Protein AF-A0A5M6CVB4-F1 (afdb_monomer_lite)

Organism: NCBI:txid2608001

Radius of gyration: 25.28 Å; chains: 1; bounding box: 45×13×74 Å

Secondary structure (DSSP, 8-state):
--HHHHHHHHHHHHHHHSS-PPPHHHHHHHHHHHHHHHHHHHHHHHHHHHHHHHHHHHHHHHHT-

Structure (mmCIF, N/CA/C/O backbone):
data_AF-A0A5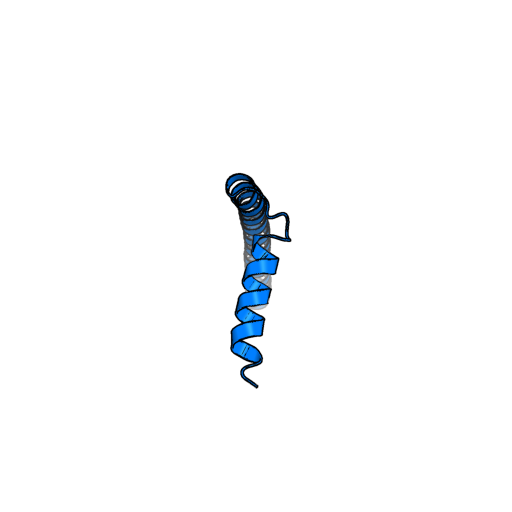M6CVB4-F1
#
_entry.id   AF-A0A5M6CVB4-F1
#
loop_
_atom_site.group_PDB
_atom_site.id
_atom_site.type_symbol
_atom_site.label_atom_id
_atom_site.label_alt_id
_atom_site.label_comp_id
_atom_site.label_asym_id
_atom_site.label_entity_id
_atom_site.label_seq_id
_atom_site.pdbx_PDB_ins_code
_atom_site.Cartn_x
_atom_site.Cartn_y
_atom_site.Cartn_z
_atom_site.occupancy
_atom_site.B_iso_or_equiv
_atom_site.auth_seq_id
_atom_site.auth_comp_id
_atom_site.auth_asym_id
_atom_site.auth_atom_id
_atom_site.pdbx_PDB_model_num
ATOM 1 N N . MET A 1 1 ? 5.952 -7.707 42.854 1.00 51.97 1 MET A N 1
ATOM 2 C CA . MET A 1 1 ? 6.631 -7.643 41.544 1.00 51.97 1 MET A CA 1
ATOM 3 C C . MET A 1 1 ? 6.296 -8.893 40.744 1.00 51.97 1 MET A C 1
ATOM 5 O O . MET A 1 1 ? 7.026 -9.869 40.778 1.00 51.97 1 MET A O 1
ATOM 9 N N . SER A 1 2 ? 5.189 -8.850 40.016 1.00 56.22 2 SER A N 1
ATOM 10 C CA . SER A 1 2 ? 4.995 -9.635 38.789 1.00 56.22 2 SER A CA 1
ATOM 11 C C . SER A 1 2 ? 4.426 -8.668 37.753 1.00 56.22 2 SER A C 1
ATOM 13 O O . SER A 1 2 ? 3.354 -8.856 37.194 1.00 56.22 2 SER A O 1
ATOM 15 N N . ASN A 1 3 ? 5.134 -7.546 37.603 1.00 64.62 3 ASN A N 1
ATOM 16 C CA . ASN A 1 3 ? 4.607 -6.310 37.025 1.00 64.62 3 ASN A CA 1
ATOM 17 C C . ASN A 1 3 ? 4.394 -6.401 35.506 1.00 64.62 3 ASN A C 1
ATOM 19 O O . ASN A 1 3 ? 3.760 -5.529 34.937 1.00 64.62 3 ASN A O 1
ATOM 23 N N . PHE A 1 4 ? 4.914 -7.441 34.848 1.00 79.50 4 PHE A N 1
ATOM 24 C CA . PHE A 1 4 ? 4.798 -7.609 33.401 1.00 79.50 4 PHE A CA 1
ATOM 25 C C . PHE A 1 4 ? 3.535 -8.378 32.989 1.00 79.50 4 PHE A C 1
ATOM 27 O O . PHE A 1 4 ? 2.837 -7.958 32.076 1.00 79.50 4 PHE A O 1
ATOM 34 N N . GLY A 1 5 ? 3.197 -9.471 33.686 1.00 82.62 5 GLY A N 1
ATOM 35 C CA . GLY A 1 5 ? 2.005 -10.268 33.364 1.00 82.62 5 GLY A CA 1
ATOM 36 C C . GLY A 1 5 ? 0.710 -9.475 33.552 1.00 82.62 5 GLY A C 1
ATOM 37 O O . GLY A 1 5 ? -0.137 -9.454 32.665 1.00 82.62 5 GLY A O 1
ATOM 38 N N . THR A 1 6 ? 0.611 -8.749 34.668 1.00 86.75 6 THR A N 1
ATOM 39 C CA . THR A 1 6 ? -0.520 -7.857 34.956 1.00 86.75 6 THR A CA 1
ATOM 40 C C . THR A 1 6 ? -0.618 -6.716 33.942 1.00 86.75 6 THR A C 1
ATOM 42 O O . THR A 1 6 ? -1.705 -6.433 33.462 1.00 86.75 6 THR A O 1
ATOM 45 N N . TYR A 1 7 ? 0.511 -6.129 33.531 1.00 85.00 7 TYR A N 1
ATOM 46 C CA . TYR A 1 7 ? 0.534 -5.050 32.538 1.00 85.00 7 TYR A CA 1
ATOM 47 C C . TYR A 1 7 ? 0.014 -5.484 31.160 1.00 85.00 7 TYR A C 1
ATOM 49 O O . TYR A 1 7 ? -0.743 -4.752 30.528 1.00 85.00 7 TYR A O 1
ATOM 57 N N . ILE A 1 8 ? 0.383 -6.682 30.692 1.00 89.12 8 ILE A N 1
ATOM 58 C CA . ILE A 1 8 ? -0.126 -7.220 29.419 1.00 89.12 8 ILE A CA 1
ATOM 59 C C . ILE A 1 8 ? -1.633 -7.483 29.502 1.00 89.12 8 ILE A C 1
ATOM 61 O O . ILE A 1 8 ? -2.356 -7.210 28.545 1.00 89.12 8 ILE A O 1
ATOM 65 N N . GLN A 1 9 ? -2.111 -7.977 30.644 1.00 87.44 9 GLN A N 1
ATOM 66 C CA . GLN A 1 9 ? -3.530 -8.240 30.861 1.00 87.44 9 GLN A CA 1
ATOM 67 C C . GLN A 1 9 ? -4.350 -6.940 30.896 1.00 87.44 9 GLN A C 1
ATOM 69 O O . GLN A 1 9 ? -5.362 -6.842 30.208 1.00 87.44 9 GLN A O 1
ATOM 74 N N . GLU A 1 10 ? -3.867 -5.919 31.606 1.00 86.88 10 GLU A N 1
ATOM 75 C CA . GLU A 1 10 ? -4.475 -4.582 31.630 1.00 86.88 10 GLU A CA 1
ATOM 76 C C . GLU A 1 10 ? -4.447 -3.912 30.247 1.00 86.88 10 GLU A C 1
ATOM 78 O O . GLU A 1 10 ? -5.442 -3.325 29.828 1.00 86.88 10 GLU A O 1
ATOM 83 N N . SER A 1 11 ? -3.347 -4.060 29.499 1.00 89.06 11 SER A N 1
ATOM 84 C CA . SER A 1 11 ? -3.226 -3.530 28.132 1.00 89.06 11 SER A CA 1
ATOM 85 C C . SER A 1 11 ? -4.200 -4.207 27.165 1.00 89.06 11 SER A C 1
ATOM 87 O O . SER A 1 11 ? -4.771 -3.548 26.300 1.00 89.06 11 SER A O 1
ATOM 89 N N . TYR A 1 12 ? -4.415 -5.520 27.298 1.00 88.50 12 TYR A N 1
ATOM 90 C CA . TYR A 1 12 ? -5.406 -6.237 26.495 1.00 88.50 12 TYR A CA 1
ATOM 91 C C . TYR A 1 12 ? -6.827 -5.756 26.805 1.00 88.50 12 TYR A C 1
ATOM 93 O O . TYR A 1 12 ? -7.585 -5.446 25.885 1.00 88.50 12 TYR A O 1
ATOM 101 N N . ASP A 1 13 ? -7.172 -5.635 28.089 1.00 89.50 13 ASP A N 1
ATOM 102 C CA . ASP A 1 13 ? -8.486 -5.135 28.494 1.00 89.50 13 ASP A CA 1
ATOM 103 C C . ASP A 1 13 ? -8.720 -3.694 28.024 1.00 89.50 13 ASP A C 1
ATOM 105 O O . ASP A 1 13 ? -9.821 -3.373 27.576 1.00 89.50 13 ASP A O 1
ATOM 109 N N . GLU A 1 14 ? -7.700 -2.837 28.054 1.00 89.25 14 GLU A N 1
ATOM 110 C CA . GLU A 1 14 ? -7.784 -1.465 27.551 1.00 89.25 14 GLU A CA 1
ATOM 111 C C . GLU A 1 14 ? -7.978 -1.417 26.031 1.00 89.25 14 GLU A C 1
ATOM 113 O O . GLU A 1 14 ? -8.881 -0.733 25.544 1.00 89.25 14 GLU A O 1
ATOM 118 N N . LEU A 1 15 ? -7.186 -2.182 25.277 1.00 89.06 15 LEU A N 1
ATOM 119 C CA . LEU A 1 15 ? -7.291 -2.223 23.820 1.00 89.06 15 LEU A CA 1
ATOM 120 C C . LEU A 1 15 ? -8.649 -2.752 23.358 1.00 89.06 15 LEU A C 1
ATOM 122 O O . LEU A 1 15 ? -9.155 -2.281 22.348 1.00 89.06 15 LEU A O 1
ATOM 126 N N . ILE A 1 16 ? -9.253 -3.701 24.072 1.00 86.25 16 ILE A N 1
ATOM 127 C CA . ILE A 1 16 ? -10.542 -4.281 23.676 1.00 86.25 16 ILE A CA 1
ATOM 128 C C . ILE A 1 16 ? -11.735 -3.445 24.159 1.00 86.25 16 ILE A C 1
ATOM 130 O O . ILE A 1 16 ? -12.708 -3.306 23.420 1.00 86.25 16 ILE A O 1
ATOM 134 N N . HIS A 1 17 ? -11.681 -2.876 25.369 1.00 86.25 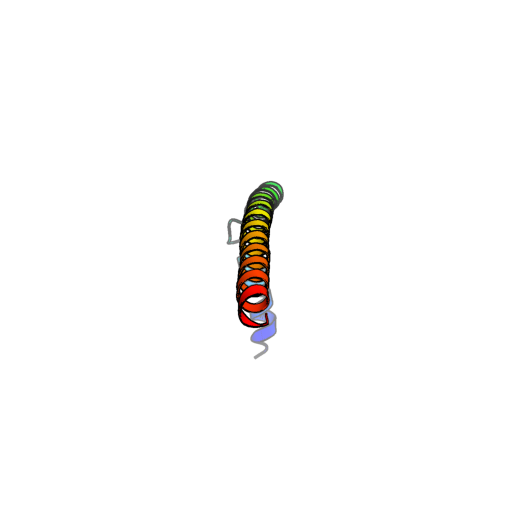17 HIS A N 1
ATOM 135 C CA . HIS A 1 17 ? -12.848 -2.232 25.992 1.00 86.25 17 HIS A CA 1
ATOM 136 C C . HIS A 1 17 ? -12.819 -0.698 25.981 1.00 86.25 17 HIS A C 1
ATOM 138 O O . HIS A 1 17 ? -13.868 -0.076 26.157 1.00 86.25 17 HIS A O 1
ATOM 144 N N . LYS A 1 18 ? -11.651 -0.067 25.806 1.00 81.31 18 LYS A N 1
ATOM 145 C CA . LYS A 1 18 ? -11.495 1.402 25.814 1.00 81.31 18 LYS A CA 1
ATOM 146 C C . LYS A 1 18 ? -11.097 2.002 24.468 1.00 81.31 18 LYS A C 1
ATOM 148 O O . LYS A 1 18 ? -10.934 3.219 24.381 1.00 81.31 18 LYS A O 1
ATOM 153 N N . VAL A 1 19 ? -10.988 1.196 23.416 1.00 86.12 19 VAL A N 1
ATOM 154 C CA . VAL A 1 19 ? -10.695 1.678 22.063 1.00 86.12 19 VAL A CA 1
ATOM 155 C C . VAL A 1 19 ? -11.855 1.343 21.139 1.00 86.12 19 VAL A C 1
ATOM 157 O O . VAL A 1 19 ? -12.382 0.234 21.132 1.00 86.12 19 VAL A O 1
ATOM 160 N N . SER A 1 20 ? -12.258 2.318 20.332 1.00 81.50 20 SER A N 1
ATOM 161 C CA . SER A 1 20 ? -13.245 2.130 19.274 1.00 81.50 20 SER A CA 1
ATOM 162 C C . SER A 1 20 ? -12.585 1.475 18.059 1.00 81.50 20 SER A C 1
ATOM 164 O O . SER A 1 20 ? -12.122 2.169 17.151 1.00 81.50 20 SER A O 1
ATOM 166 N N . TRP A 1 21 ? -12.516 0.143 18.053 1.00 87.94 21 TRP A N 1
ATOM 167 C CA . TRP A 1 21 ? -12.166 -0.608 16.848 1.00 87.94 21 TRP A CA 1
ATOM 168 C C . TRP A 1 21 ? -13.276 -0.477 15.798 1.00 87.94 21 TRP A C 1
ATOM 170 O O . TRP A 1 21 ? -14.457 -0.543 16.154 1.00 87.94 21 TRP A O 1
ATOM 180 N N . PRO A 1 22 ? -12.927 -0.327 14.510 1.00 86.94 22 PRO A N 1
ATOM 181 C CA . PRO A 1 22 ? -13.908 -0.428 13.442 1.00 86.94 22 PRO A CA 1
ATOM 182 C C . PRO A 1 22 ? -14.493 -1.841 13.407 1.00 86.94 22 PRO A C 1
ATOM 184 O O . PRO A 1 22 ? -13.868 -2.808 13.858 1.00 86.94 22 PRO A O 1
ATOM 187 N N . SER A 1 23 ? -15.677 -1.986 12.819 1.00 91.12 23 SER A N 1
ATOM 188 C CA . SER A 1 23 ? -16.227 -3.316 12.574 1.00 91.12 23 SER A CA 1
ATOM 189 C C . SER A 1 23 ? -15.307 -4.120 11.644 1.00 91.12 23 SER A C 1
ATOM 191 O O . SER A 1 23 ? -14.600 -3.573 10.794 1.00 91.12 23 SER A O 1
ATOM 193 N N . TRP A 1 24 ? -15.344 -5.450 11.750 1.00 90.06 24 TRP A N 1
ATOM 194 C CA . TRP A 1 24 ? -14.563 -6.337 10.878 1.00 90.06 24 TRP A CA 1
ATOM 195 C C . TRP A 1 24 ? -14.791 -6.071 9.384 1.00 90.06 24 TRP A C 1
ATOM 197 O O . TRP A 1 24 ? -13.857 -6.166 8.590 1.00 90.06 24 TRP A O 1
ATOM 207 N N . SER A 1 25 ? -16.015 -5.690 9.007 1.00 94.00 25 SER A N 1
ATOM 208 C CA . SER A 1 25 ? -16.351 -5.336 7.626 1.00 94.00 25 SER A CA 1
ATOM 209 C C . SER A 1 25 ? -15.651 -4.053 7.167 1.00 94.00 25 SER A C 1
ATOM 211 O O . SER A 1 25 ? -15.189 -3.980 6.030 1.00 94.00 25 SER A O 1
ATOM 213 N N . GLU A 1 26 ? -15.548 -3.042 8.031 1.00 92.19 26 GLU A N 1
ATOM 214 C CA . GLU A 1 26 ? -14.868 -1.777 7.719 1.00 92.19 26 GLU A CA 1
ATOM 215 C C . GLU A 1 26 ? -13.345 -1.958 7.652 1.00 92.19 26 GLU A C 1
ATOM 217 O O . GLU A 1 26 ? -12.686 -1.409 6.764 1.00 92.19 26 GLU A O 1
ATOM 222 N N . LEU A 1 27 ? -12.779 -2.794 8.529 1.00 93.00 27 LEU A N 1
ATOM 223 C CA . LEU A 1 27 ? -11.363 -3.175 8.478 1.00 93.00 27 LEU A CA 1
ATOM 224 C C . LEU A 1 27 ? -11.011 -3.866 7.153 1.00 93.00 27 LEU A C 1
ATOM 226 O O . LEU A 1 27 ? -10.004 -3.541 6.522 1.00 93.00 27 LEU A O 1
ATOM 230 N N . GLN A 1 28 ? -11.856 -4.787 6.689 1.00 93.81 28 GLN A N 1
ATOM 231 C CA . GLN A 1 28 ? -11.649 -5.447 5.398 1.00 93.81 28 GLN A CA 1
ATOM 232 C C . GLN A 1 28 ? -11.809 -4.478 4.226 1.00 93.81 28 GLN A C 1
ATOM 234 O O . GLN A 1 28 ? -11.012 -4.527 3.291 1.00 93.81 28 GLN A O 1
ATOM 239 N N . GLN A 1 29 ? -12.787 -3.570 4.284 1.00 95.94 29 GLN A N 1
ATOM 240 C CA . GLN A 1 29 ? -12.996 -2.568 3.240 1.00 95.94 29 GLN A CA 1
ATOM 241 C C . GLN A 1 29 ? -11.777 -1.649 3.090 1.00 95.94 29 GLN A C 1
ATOM 243 O O . GLN A 1 29 ? -11.267 -1.475 1.983 1.00 95.94 29 GLN A O 1
ATOM 248 N N . THR A 1 30 ? -11.273 -1.101 4.197 1.00 95.19 30 THR A N 1
ATOM 249 C CA . THR A 1 30 ? -10.073 -0.248 4.188 1.00 95.19 30 THR A CA 1
ATOM 250 C C . THR A 1 30 ? -8.839 -1.012 3.708 1.00 95.19 30 THR A C 1
ATOM 252 O O . THR A 1 30 ? -8.090 -0.508 2.872 1.00 95.19 30 THR A O 1
ATOM 255 N N . THR A 1 31 ? -8.673 -2.265 4.139 1.00 95.44 31 THR A N 1
ATOM 256 C CA . THR A 1 31 ? -7.578 -3.136 3.683 1.00 95.44 31 THR A CA 1
ATOM 257 C C . THR A 1 31 ? -7.654 -3.415 2.180 1.00 95.44 31 THR A C 1
ATOM 259 O O . THR A 1 31 ? -6.639 -3.338 1.488 1.00 95.44 31 THR A O 1
ATOM 262 N N . ALA A 1 32 ? -8.846 -3.690 1.647 1.00 96.56 32 ALA A N 1
ATOM 263 C CA . ALA A 1 32 ? -9.039 -3.950 0.223 1.00 96.56 32 ALA A CA 1
ATOM 264 C C . ALA A 1 32 ? -8.640 -2.740 -0.636 1.00 96.56 32 ALA A C 1
ATOM 266 O O . ALA A 1 32 ? -7.961 -2.903 -1.650 1.00 96.56 32 ALA A O 1
ATOM 267 N N . ILE A 1 33 ? -8.993 -1.526 -0.199 1.00 96.81 33 ILE A N 1
ATOM 268 C CA . ILE A 1 33 ? -8.597 -0.283 -0.877 1.00 96.81 33 ILE A CA 1
ATOM 269 C C . ILE A 1 33 ? -7.068 -0.152 -0.914 1.00 96.81 33 ILE A C 1
ATOM 271 O O . ILE A 1 33 ? -6.500 0.144 -1.967 1.00 96.81 33 ILE A O 1
ATOM 275 N N . VAL A 1 34 ? -6.389 -0.423 0.206 1.00 97.56 34 VAL A N 1
ATOM 276 C CA . VAL A 1 34 ? -4.919 -0.374 0.281 1.00 97.56 34 VAL A CA 1
ATOM 277 C C . VAL A 1 34 ? -4.278 -1.408 -0.645 1.00 97.56 34 VAL A C 1
ATOM 279 O O . VAL A 1 34 ? -3.337 -1.074 -1.358 1.00 97.56 34 VAL A O 1
ATOM 282 N N . ILE A 1 35 ? -4.799 -2.638 -0.699 1.00 98.06 35 ILE A N 1
ATOM 283 C CA . ILE A 1 35 ? -4.282 -3.687 -1.593 1.00 98.06 35 ILE A CA 1
ATOM 284 C C . ILE A 1 35 ? -4.385 -3.259 -3.062 1.00 98.06 35 ILE A C 1
ATOM 286 O O . ILE A 1 35 ? -3.428 -3.427 -3.817 1.00 98.06 35 ILE A O 1
ATOM 290 N N . VAL A 1 36 ? -5.507 -2.661 -3.470 1.00 98.00 36 VAL A N 1
ATOM 291 C CA . VAL A 1 36 ? -5.665 -2.142 -4.838 1.00 98.00 36 VAL A CA 1
ATOM 292 C C . VAL A 1 36 ? -4.656 -1.027 -5.118 1.00 98.00 36 VAL A C 1
ATOM 294 O O . VAL A 1 36 ? -4.010 -1.036 -6.166 1.00 98.00 36 VAL A O 1
ATOM 297 N N . ALA A 1 37 ? -4.464 -0.101 -4.175 1.00 97.69 37 ALA A N 1
ATOM 298 C CA . ALA A 1 37 ? -3.466 0.957 -4.310 1.00 97.69 37 ALA A CA 1
ATOM 299 C C . ALA A 1 37 ? -2.040 0.392 -4.446 1.00 97.69 37 ALA A C 1
ATOM 301 O O . ALA A 1 37 ? -1.282 0.846 -5.303 1.00 97.69 37 ALA A O 1
ATOM 302 N N . LEU A 1 38 ? -1.695 -0.637 -3.664 1.00 98.19 38 LEU A N 1
ATOM 303 C CA . LEU A 1 38 ? -0.404 -1.322 -3.756 1.00 98.19 38 LEU A CA 1
ATOM 304 C C . LEU A 1 38 ? -0.200 -1.954 -5.136 1.00 98.19 38 LEU A C 1
ATOM 306 O O . LEU A 1 38 ? 0.848 -1.751 -5.739 1.00 98.19 38 LEU A O 1
ATOM 310 N N . ILE A 1 39 ? -1.211 -2.645 -5.671 1.00 98.31 39 ILE A N 1
ATOM 311 C CA . ILE A 1 39 ? -1.140 -3.259 -7.006 1.00 98.31 39 ILE A CA 1
ATOM 312 C C . ILE A 1 39 ? -0.872 -2.205 -8.087 1.00 98.31 39 ILE A C 1
ATOM 314 O O . ILE A 1 39 ? -0.034 -2.427 -8.961 1.00 98.31 39 ILE A O 1
ATOM 318 N N . LEU A 1 40 ? -1.542 -1.051 -8.022 1.00 98.25 40 LEU A N 1
ATOM 319 C CA . LEU A 1 40 ? -1.340 0.034 -8.986 1.00 98.25 40 LEU A CA 1
ATOM 320 C C . LEU A 1 40 ? 0.086 0.596 -8.928 1.00 98.25 40 LEU A C 1
ATOM 322 O O . LEU A 1 40 ? 0.712 0.790 -9.971 1.00 98.25 40 LEU A O 1
ATOM 326 N N . VAL A 1 41 ? 0.617 0.820 -7.724 1.00 97.62 41 VAL A N 1
ATOM 327 C CA . VAL A 1 41 ? 1.994 1.305 -7.541 1.00 97.62 41 VAL A CA 1
ATOM 328 C C . VAL A 1 41 ? 3.005 0.266 -8.026 1.00 97.62 41 VAL A C 1
ATOM 330 O O . VAL A 1 41 ? 3.936 0.610 -8.751 1.00 97.62 41 VAL A O 1
ATOM 333 N N . THR A 1 42 ? 2.804 -1.012 -7.701 1.00 98.19 42 THR A N 1
ATOM 334 C CA . THR A 1 42 ? 3.657 -2.102 -8.191 1.00 98.19 42 THR A CA 1
ATOM 335 C C . THR A 1 42 ? 3.649 -2.183 -9.717 1.00 98.19 42 THR A C 1
ATOM 337 O O . THR A 1 42 ? 4.712 -2.297 -10.322 1.00 98.19 42 THR A O 1
ATOM 340 N N . ALA A 1 43 ? 2.481 -2.071 -10.355 1.00 98.06 43 ALA A N 1
ATOM 341 C CA . ALA A 1 43 ? 2.374 -2.076 -11.812 1.00 98.06 43 ALA A CA 1
ATOM 342 C C . ALA A 1 43 ? 3.084 -0.870 -12.454 1.00 98.06 43 ALA A C 1
ATOM 344 O O . ALA A 1 43 ? 3.725 -1.014 -13.495 1.00 98.06 43 ALA A O 1
ATOM 345 N N . MET A 1 44 ? 3.009 0.306 -11.824 1.00 98.06 44 MET A N 1
ATOM 346 C CA . MET A 1 44 ? 3.717 1.502 -12.285 1.00 98.06 44 MET A CA 1
ATOM 347 C C . MET A 1 44 ? 5.237 1.312 -12.242 1.00 98.06 44 MET A C 1
ATOM 349 O O . MET A 1 44 ? 5.904 1.561 -13.245 1.00 98.06 44 MET A O 1
ATOM 353 N N . ILE A 1 45 ? 5.772 0.835 -11.113 1.00 97.69 45 ILE A N 1
ATOM 354 C CA . ILE A 1 45 ? 7.210 0.569 -10.960 1.00 97.69 45 ILE A CA 1
ATOM 355 C C . ILE A 1 45 ? 7.661 -0.481 -11.977 1.00 97.69 45 ILE A C 1
ATOM 357 O O . ILE A 1 45 ? 8.646 -0.269 -12.672 1.00 97.69 45 ILE A O 1
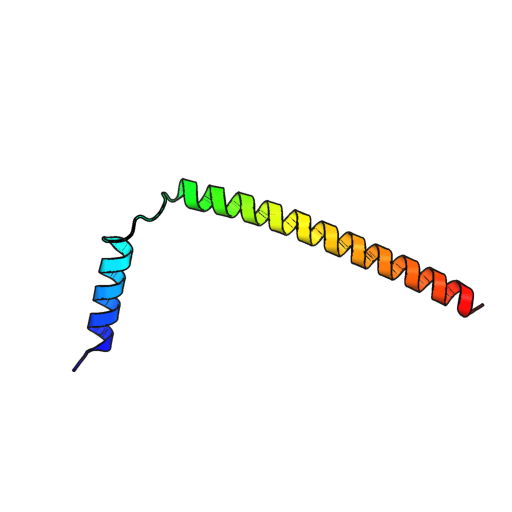ATOM 361 N N . PHE A 1 46 ? 6.884 -1.551 -12.157 1.00 97.31 46 PHE A N 1
ATOM 362 C CA . PHE A 1 46 ? 7.180 -2.576 -13.157 1.00 97.31 46 PHE A CA 1
ATOM 363 C C . PHE A 1 46 ? 7.272 -2.002 -14.582 1.00 97.31 46 PHE A C 1
ATOM 365 O O . PHE A 1 46 ? 8.169 -2.357 -15.345 1.00 97.31 46 PHE A O 1
ATOM 372 N N . GLY A 1 47 ? 6.378 -1.074 -14.939 1.00 97.25 47 GLY A N 1
ATOM 373 C CA . GLY A 1 47 ? 6.446 -0.361 -16.216 1.00 97.25 47 GLY A CA 1
ATOM 374 C C . GLY A 1 47 ? 7.704 0.504 -16.352 1.00 97.25 47 GLY A C 1
ATOM 375 O O . GLY A 1 47 ? 8.310 0.544 -17.424 1.00 97.25 47 GLY A O 1
ATOM 376 N N . MET A 1 48 ? 8.123 1.167 -15.272 1.00 96.75 48 MET A N 1
ATOM 377 C CA . MET A 1 48 ? 9.359 1.957 -15.246 1.00 96.75 48 MET A CA 1
ATOM 378 C C . MET A 1 48 ? 10.608 1.077 -15.375 1.00 96.75 48 MET A C 1
ATOM 380 O O . MET A 1 48 ? 11.511 1.426 -16.137 1.0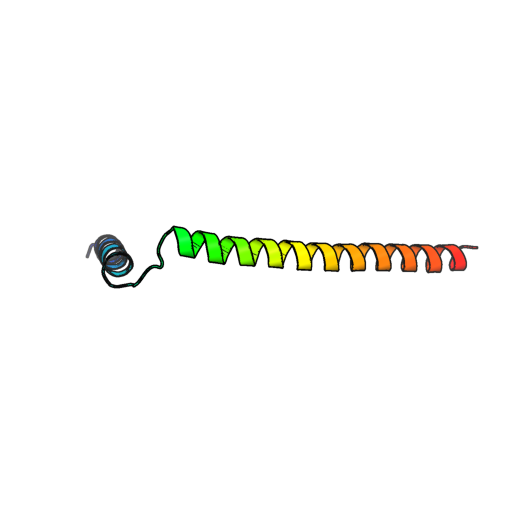0 96.75 48 MET A O 1
ATOM 384 N N . ASP A 1 49 ? 10.638 -0.072 -14.700 1.00 96.00 49 ASP A N 1
ATOM 385 C CA . ASP A 1 49 ? 11.741 -1.034 -14.772 1.00 96.00 49 ASP A CA 1
ATOM 386 C C . ASP A 1 49 ? 11.898 -1.579 -16.198 1.00 96.00 49 ASP A C 1
ATOM 388 O O . ASP A 1 49 ? 12.992 -1.534 -16.768 1.00 96.00 49 ASP A O 1
ATOM 392 N N . ALA A 1 50 ? 10.789 -1.993 -16.823 1.00 95.81 50 ALA A N 1
ATOM 393 C CA . ALA A 1 50 ? 10.780 -2.462 -18.208 1.00 95.81 50 ALA A CA 1
ATOM 394 C C . ALA A 1 50 ? 11.206 -1.365 -19.202 1.00 95.81 50 ALA A C 1
ATOM 396 O O . ALA A 1 50 ? 11.953 -1.627 -20.149 1.00 95.81 50 ALA A O 1
ATOM 397 N N . GLY A 1 51 ? 10.761 -0.123 -18.982 1.00 96.12 51 GLY A N 1
ATOM 398 C CA . GLY A 1 51 ? 11.167 1.027 -19.790 1.00 96.12 51 GLY A CA 1
ATOM 399 C C . GLY A 1 51 ? 12.666 1.311 -19.684 1.00 96.12 51 GLY A C 1
ATOM 400 O O . GLY A 1 51 ? 13.335 1.498 -20.701 1.00 96.12 51 GLY A O 1
ATOM 401 N N . SER A 1 52 ? 13.208 1.284 -18.466 1.00 95.38 52 SER A N 1
ATOM 402 C CA . SER A 1 52 ? 14.640 1.461 -18.212 1.00 95.38 52 SER A CA 1
ATOM 403 C C . SER A 1 52 ? 15.474 0.368 -18.887 1.00 95.38 52 SER A C 1
ATOM 405 O O . SER A 1 52 ? 16.447 0.669 -19.581 1.00 95.38 52 SER A O 1
ATOM 407 N N . GLU A 1 53 ? 15.058 -0.898 -18.779 1.00 95.12 53 GLU A N 1
ATOM 408 C CA . GLU A 1 53 ? 15.736 -2.020 -19.435 1.00 95.12 53 GLU A CA 1
ATOM 409 C C . GLU A 1 53 ? 15.771 -1.857 -20.962 1.00 95.12 53 GLU A C 1
ATOM 411 O O . GLU A 1 53 ? 16.817 -2.056 -21.589 1.00 95.12 53 GLU A O 1
ATOM 416 N N . ALA A 1 54 ? 14.650 -1.455 -21.565 1.00 93.44 54 ALA A N 1
ATOM 417 C CA . ALA A 1 54 ? 14.562 -1.217 -23.002 1.00 93.44 54 ALA A CA 1
ATOM 418 C C . ALA A 1 54 ? 15.498 -0.083 -23.456 1.00 93.44 54 ALA A C 1
ATOM 420 O O . ALA A 1 54 ? 16.206 -0.236 -24.455 1.00 93.44 54 ALA A O 1
ATOM 421 N N . ILE A 1 55 ? 15.549 1.021 -22.702 1.00 95.06 55 ILE A N 1
ATOM 422 C CA . ILE A 1 55 ? 16.448 2.150 -22.981 1.00 95.06 55 ILE A CA 1
ATOM 423 C C . ILE A 1 55 ? 17.909 1.702 -22.891 1.00 95.06 55 ILE A C 1
ATOM 425 O O . ILE A 1 55 ? 18.691 1.974 -23.801 1.00 95.06 55 ILE A O 1
ATOM 429 N N . MET A 1 56 ? 18.279 0.978 -21.834 1.00 93.50 56 MET A N 1
ATOM 430 C CA . MET A 1 56 ? 19.653 0.508 -21.646 1.00 93.50 56 MET A CA 1
ATOM 431 C C . MET A 1 56 ? 20.075 -0.452 -22.760 1.00 93.50 56 MET A C 1
ATOM 433 O O . MET A 1 56 ? 21.155 -0.296 -23.330 1.00 93.50 56 MET A O 1
ATOM 437 N N . LYS A 1 57 ? 19.209 -1.398 -23.141 1.00 91.50 57 LYS A N 1
ATOM 438 C CA . LYS A 1 57 ? 19.451 -2.299 -24.279 1.00 91.50 57 LYS A CA 1
ATOM 439 C C . LYS A 1 57 ? 19.635 -1.538 -25.589 1.00 91.50 57 LYS A C 1
ATOM 441 O O . LYS A 1 57 ? 20.516 -1.893 -26.366 1.00 91.50 57 LYS A O 1
ATOM 446 N N . PHE A 1 58 ? 18.846 -0.492 -25.823 1.00 92.56 58 PHE A N 1
ATOM 447 C CA . PHE A 1 58 ? 18.981 0.349 -27.010 1.00 92.56 58 PHE A CA 1
ATOM 448 C C . PHE A 1 58 ? 20.316 1.106 -27.025 1.00 92.56 58 PHE A C 1
ATOM 450 O O . PHE A 1 58 ? 21.042 1.051 -28.015 1.00 92.56 58 PHE A O 1
ATOM 457 N N . VAL A 1 59 ? 20.682 1.754 -25.915 1.00 93.44 59 VAL A N 1
ATOM 458 C CA . VAL A 1 59 ? 21.939 2.512 -25.800 1.00 93.44 59 VAL A CA 1
ATOM 459 C C . VAL A 1 59 ? 23.154 1.599 -25.949 1.00 93.44 59 VAL A C 1
ATOM 461 O O . VAL A 1 59 ? 24.032 1.887 -26.759 1.00 93.44 59 VAL A O 1
ATOM 464 N N . TYR A 1 60 ? 23.201 0.479 -25.224 1.00 91.69 60 TYR A N 1
ATOM 465 C CA . TYR A 1 60 ? 24.312 -0.467 -25.342 1.00 91.69 60 TYR A CA 1
ATOM 466 C C . TYR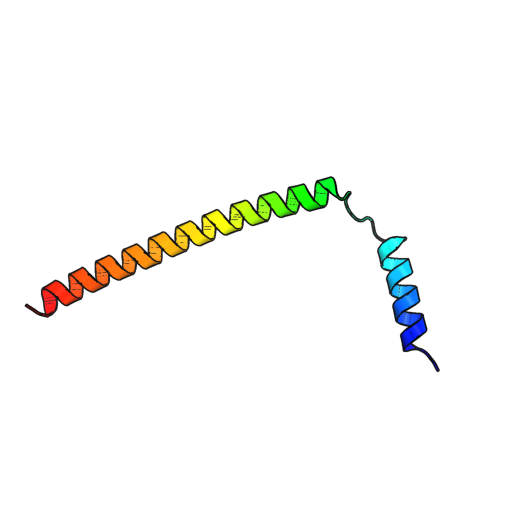 A 1 60 ? 24.346 -1.160 -26.705 1.00 91.69 60 TYR A C 1
ATOM 468 O O . TYR A 1 60 ? 25.428 -1.358 -27.245 1.00 91.69 60 TYR A O 1
ATOM 476 N N . GLY A 1 61 ? 23.191 -1.483 -27.292 1.00 86.31 61 GLY A N 1
ATOM 477 C CA . GLY A 1 61 ? 23.112 -2.073 -28.629 1.00 86.31 61 GLY A CA 1
ATOM 478 C C . GLY A 1 61 ? 23.624 -1.145 -29.733 1.00 86.31 61 GLY A C 1
ATOM 479 O O . GLY A 1 61 ? 24.230 -1.622 -30.686 1.00 86.31 61 GLY A O 1
ATOM 480 N N . MET A 1 62 ? 23.432 0.171 -29.593 1.00 78.00 62 MET A N 1
ATOM 481 C CA . MET A 1 62 ? 24.015 1.159 -30.508 1.00 78.00 62 MET A CA 1
ATOM 482 C C . MET A 1 62 ? 25.491 1.451 -30.228 1.00 78.00 62 MET A C 1
ATOM 484 O O . MET A 1 62 ? 26.220 1.747 -31.162 1.00 78.00 62 MET A O 1
ATOM 488 N N . ALA A 1 63 ? 25.927 1.424 -28.966 1.00 71.38 63 ALA A N 1
ATOM 489 C CA . ALA A 1 63 ? 27.309 1.734 -28.590 1.00 71.38 63 ALA A CA 1
ATOM 490 C C . ALA A 1 63 ? 28.284 0.557 -28.793 1.00 71.38 63 ALA A C 1
ATOM 492 O O . ALA A 1 63 ? 29.492 0.772 -28.848 1.00 71.38 63 ALA A O 1
ATOM 493 N N . ALA A 1 64 ? 27.774 -0.678 -28.850 1.00 62.94 64 ALA A N 1
ATOM 494 C CA . ALA A 1 64 ? 28.558 -1.901 -29.047 1.00 62.94 64 ALA A CA 1
ATOM 495 C C . ALA A 1 64 ? 28.670 -2.346 -30.521 1.00 62.94 64 ALA A C 1
ATOM 497 O O . ALA A 1 64 ? 29.246 -3.402 -30.785 1.00 62.94 64 ALA A O 1
ATOM 498 N N . ASN A 1 65 ? 28.124 -1.564 -31.455 1.00 49.75 65 ASN A N 1
ATOM 499 C CA . ASN A 1 65 ? 28.269 -1.720 -32.905 1.00 49.75 65 ASN A CA 1
ATOM 500 C C . ASN A 1 65 ? 29.064 -0.534 -33.461 1.00 49.75 65 ASN A C 1
ATOM 502 O O . ASN A 1 65 ? 29.874 -0.747 -34.387 1.00 49.75 65 ASN A O 1
#

Sequence (65 aa):
MSNFGTYIQESYDELIHKVSWPSWSELQQTTAIVIVALILVTAMIFGMDAGSEAIMKFVYGMAAN

pLDDT: mean 89.09, std 10.98, range [49.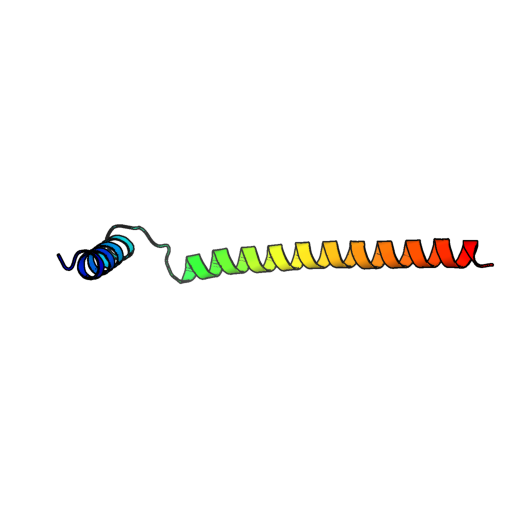75, 98.31]

InterPro domains:
  IPR001901 Protein translocase complex, SecE/Sec61-gamma subunit [MF_00422] (2-58)
  IPR001901 Protein translocase complex, SecE/Sec61-gamma subunit [PF00584] (6-59)
  IPR005807 SecE subunit of protein translocation complex, bacterial-like [TIGR00964] (5-60)
  IPR038379 SecE superfamily [G3DSA:1.20.5.1030] (1-59)

Foldseek 3Di:
DPVVVVVVVVVVCCCVPVDDDDPPVVVVVVVVVVVVVVVVVVVVVVVVVVVVVVVVCVVCVVVVD